Protein AF-A0A8T5TJ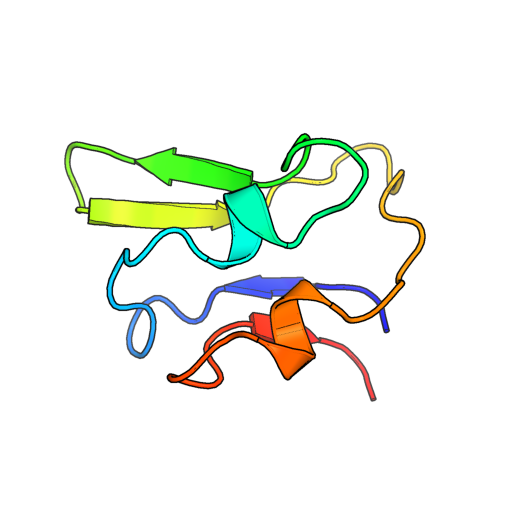F7-F1 (afdb_monomer_lite)

pLDDT: mean 88.51, std 5.45, range [64.38, 94.38]

Radius of gyration: 10.57 Å; chains: 1; bounding box: 26×22×25 Å

Sequence (65 aa):
MPVLGIDYEKCSGCGICLISCPVQGKFFKKDIEQDKIIFEDPENQCFRCGQCVAQCPEDAIVHIK

Structure (mmCIF, N/CA/C/O backbone):
data_AF-A0A8T5TJF7-F1
#
_entry.id   AF-A0A8T5TJF7-F1
#
loop_
_atom_site.group_PDB
_atom_site.id
_atom_site.type_symbol
_atom_site.label_atom_id
_atom_site.label_alt_id
_atom_site.label_comp_id
_atom_site.label_asym_id
_atom_site.label_entity_id
_atom_site.label_seq_id
_atom_site.pdbx_PDB_ins_code
_atom_site.Cartn_x
_atom_site.Cartn_y
_atom_site.Cartn_z
_atom_site.occupancy
_atom_site.B_iso_or_equiv
_atom_site.auth_seq_id
_atom_site.auth_comp_id
_atom_site.auth_asym_id
_atom_site.auth_atom_id
_atom_site.pdbx_PDB_model_num
ATOM 1 N N . MET A 1 1 ? 4.356 -3.735 -12.302 1.00 69.44 1 MET A N 1
ATOM 2 C CA . MET A 1 1 ? 3.157 -3.337 -11.539 1.00 69.44 1 MET A CA 1
ATOM 3 C C . MET A 1 1 ? 3.316 -1.901 -11.037 1.00 69.44 1 MET A C 1
ATOM 5 O O . MET A 1 1 ? 3.874 -1.704 -9.961 1.00 69.44 1 MET A O 1
ATOM 9 N N . PRO A 1 2 ? 2.956 -0.881 -11.836 1.00 81.25 2 PRO A N 1
ATOM 10 C CA . PRO A 1 2 ? 2.890 0.489 -11.338 1.00 81.25 2 PRO A CA 1
ATOM 11 C C . PRO A 1 2 ? 1.683 0.628 -10.403 1.00 81.25 2 PRO A C 1
ATOM 13 O O . PRO A 1 2 ? 0.581 0.205 -10.755 1.00 81.25 2 PRO A O 1
ATOM 16 N N . VAL A 1 3 ? 1.907 1.195 -9.219 1.00 87.38 3 VAL A N 1
ATOM 17 C CA . VAL A 1 3 ? 0.827 1.593 -8.311 1.00 87.38 3 VAL A CA 1
ATOM 18 C C . VAL A 1 3 ? 0.250 2.899 -8.850 1.00 87.38 3 VAL A C 1
ATOM 20 O O . VAL A 1 3 ? 0.998 3.835 -9.115 1.00 87.38 3 VAL A O 1
ATOM 23 N N . LEU A 1 4 ? -1.060 2.933 -9.070 1.00 87.94 4 LEU A N 1
ATOM 24 C CA . LEU A 1 4 ? -1.788 4.115 -9.535 1.00 87.94 4 LEU A CA 1
ATOM 25 C C . LEU A 1 4 ? -2.349 4.936 -8.376 1.00 87.94 4 LEU A C 1
ATOM 27 O O . LEU A 1 4 ? -2.587 6.129 -8.525 1.00 87.94 4 LEU A O 1
ATOM 31 N N . GLY A 1 5 ? -2.575 4.297 -7.232 1.00 90.00 5 GLY A N 1
ATOM 32 C CA . GLY A 1 5 ? -3.164 4.936 -6.069 1.00 90.00 5 GLY A CA 1
ATOM 33 C C . GLY A 1 5 ? -3.662 3.917 -5.058 1.00 90.00 5 GLY A C 1
ATOM 34 O O . GLY A 1 5 ? -3.308 2.735 -5.105 1.00 90.00 5 GLY A O 1
ATOM 35 N N . ILE A 1 6 ? -4.488 4.397 -4.138 1.00 92.31 6 ILE A N 1
ATOM 36 C CA . ILE A 1 6 ? -5.075 3.606 -3.061 1.00 92.31 6 ILE A CA 1
ATOM 37 C C . ILE A 1 6 ? -6.588 3.793 -3.109 1.00 92.31 6 ILE A C 1
ATOM 39 O O . ILE A 1 6 ? -7.082 4.914 -3.205 1.00 92.31 6 ILE A O 1
ATOM 43 N N . ASP A 1 7 ? -7.307 2.680 -3.056 1.00 93.88 7 ASP A N 1
ATOM 44 C CA . ASP A 1 7 ? -8.748 2.649 -2.863 1.00 93.88 7 ASP A CA 1
ATOM 45 C C . ASP A 1 7 ? -9.046 2.971 -1.393 1.00 93.88 7 ASP A C 1
ATOM 47 O O . ASP A 1 7 ? -8.823 2.158 -0.490 1.00 93.88 7 ASP A O 1
ATOM 51 N N . TYR A 1 8 ? -9.513 4.193 -1.144 1.00 91.81 8 TYR A N 1
ATOM 52 C CA . TYR A 1 8 ? -9.803 4.663 0.206 1.00 91.81 8 TYR A CA 1
ATOM 53 C C . TYR A 1 8 ? -11.041 4.010 0.822 1.00 91.81 8 TYR A C 1
ATOM 55 O O . TYR A 1 8 ? -11.160 4.042 2.045 1.00 91.81 8 TYR A O 1
ATOM 63 N N . GLU A 1 9 ? -11.933 3.400 0.042 1.00 91.62 9 GLU A N 1
ATOM 64 C CA . GLU A 1 9 ? -13.089 2.684 0.593 1.00 91.62 9 GLU A CA 1
ATOM 65 C C . GLU A 1 9 ? -12.650 1.367 1.237 1.00 91.62 9 GLU A C 1
ATOM 67 O O . GLU A 1 9 ? -13.141 1.006 2.305 1.00 91.62 9 GLU A O 1
ATOM 72 N N . LYS A 1 10 ? -11.654 0.698 0.645 1.00 92.88 10 LYS A N 1
ATOM 73 C CA . LYS A 1 10 ? -11.061 -0.537 1.185 1.00 92.88 10 LYS A CA 1
ATOM 74 C C . LYS A 1 10 ? -9.932 -0.292 2.180 1.00 92.88 10 LYS A C 1
ATOM 76 O O . LYS A 1 10 ? -9.676 -1.113 3.053 1.00 92.88 10 LYS A O 1
ATOM 81 N N . CYS A 1 11 ? -9.204 0.815 2.051 1.00 93.25 11 CYS A N 1
ATOM 82 C CA . CYS A 1 11 ? -8.033 1.071 2.884 1.00 93.25 11 CYS A CA 1
ATOM 83 C C . CYS A 1 11 ? -8.412 1.261 4.362 1.00 93.25 11 CYS A C 1
ATOM 85 O O . CYS A 1 11 ? -9.050 2.249 4.734 1.00 93.25 11 CYS A O 1
ATOM 87 N N . SER A 1 12 ? -7.927 0.359 5.215 1.00 91.31 12 SER A N 1
ATOM 88 C CA . SER A 1 12 ? -8.106 0.391 6.672 1.00 91.31 12 SER A CA 1
ATOM 89 C C . SER A 1 12 ? -7.057 1.214 7.431 1.00 91.31 12 SER A C 1
ATOM 91 O O . SER A 1 12 ? -7.054 1.204 8.654 1.00 91.31 12 SER A O 1
ATOM 93 N N . GLY A 1 13 ? -6.111 1.868 6.743 1.00 91.38 13 GLY A N 1
ATOM 94 C CA . GLY A 1 13 ? -5.079 2.673 7.415 1.00 91.38 13 GLY A CA 1
ATOM 95 C C . GLY A 1 13 ? -3.989 1.873 8.146 1.00 91.38 13 GLY A C 1
ATOM 96 O O . GLY A 1 13 ? -3.163 2.460 8.854 1.00 91.38 13 GLY A O 1
ATOM 97 N N . CYS A 1 14 ? -3.940 0.545 7.955 1.00 92.44 14 CYS A N 1
ATOM 98 C CA . CYS A 1 14 ? -3.053 -0.376 8.686 1.00 92.44 14 CYS A CA 1
ATOM 99 C C . CYS A 1 14 ? -1.547 -0.083 8.544 1.00 92.44 14 CYS A C 1
ATOM 101 O O . CYS A 1 14 ? -0.757 -0.475 9.397 1.00 92.44 14 CYS A O 1
ATOM 103 N N . GLY A 1 15 ? -1.134 0.589 7.466 1.00 90.62 15 GLY A N 1
ATOM 104 C CA . GLY A 1 15 ? 0.250 1.018 7.253 1.00 90.62 15 GLY A CA 1
ATOM 105 C C . GLY A 1 15 ? 1.230 -0.066 6.785 1.00 90.62 15 GLY A C 1
ATOM 106 O O . GLY A 1 15 ? 2.421 0.209 6.662 1.00 90.62 15 GLY A O 1
ATOM 107 N N . ILE A 1 16 ? 0.764 -1.275 6.448 1.00 92.88 16 ILE A N 1
ATOM 108 C CA . ILE A 1 16 ? 1.627 -2.371 5.960 1.00 92.88 16 ILE A CA 1
ATOM 109 C C . ILE A 1 16 ? 2.393 -1.976 4.687 1.00 92.88 16 ILE A C 1
ATOM 111 O O . ILE A 1 16 ? 3.549 -2.359 4.508 1.00 92.88 16 ILE A O 1
ATOM 115 N N . CYS A 1 17 ? 1.795 -1.171 3.806 1.00 92.19 17 CYS A N 1
ATOM 116 C CA . CYS A 1 17 ? 2.455 -0.660 2.600 1.00 92.19 17 CYS A CA 1
ATOM 117 C C . CYS A 1 17 ? 3.661 0.251 2.897 1.00 92.19 17 CYS A C 1
ATOM 119 O O . CYS A 1 17 ? 4.602 0.260 2.105 1.00 92.19 17 CYS A O 1
ATOM 121 N N . LEU A 1 18 ? 3.689 0.951 4.040 1.00 90.88 18 LEU A N 1
ATOM 122 C CA . LEU A 1 18 ? 4.852 1.744 4.458 1.00 90.88 18 LEU A CA 1
ATOM 123 C C . LEU A 1 18 ? 6.021 0.835 4.854 1.00 90.88 18 LEU A C 1
ATOM 125 O O . LEU A 1 18 ? 7.166 1.114 4.511 1.00 90.88 18 LEU A O 1
ATOM 129 N N . ILE A 1 19 ? 5.720 -0.270 5.541 1.00 91.06 19 ILE A N 1
ATOM 130 C CA . ILE A 1 19 ? 6.718 -1.203 6.084 1.00 91.06 19 ILE A CA 1
ATOM 131 C C . ILE A 1 19 ? 7.241 -2.157 5.002 1.00 91.06 19 ILE A C 1
ATOM 133 O O . ILE A 1 19 ? 8.435 -2.425 4.922 1.00 91.06 19 ILE A O 1
ATOM 137 N N . SER A 1 20 ? 6.352 -2.668 4.150 1.00 91.06 20 SER A N 1
ATOM 138 C CA . SER A 1 20 ? 6.689 -3.625 3.084 1.00 91.06 20 SER A CA 1
ATOM 139 C C . SER A 1 20 ? 7.420 -2.992 1.900 1.00 91.06 20 SER A C 1
ATOM 141 O O . SER A 1 20 ? 7.981 -3.702 1.068 1.00 91.06 20 SER A O 1
ATOM 143 N N . CYS A 1 21 ? 7.423 -1.663 1.794 1.00 90.81 21 CYS A N 1
ATOM 144 C CA . CYS A 1 21 ? 8.136 -0.965 0.741 1.00 90.81 21 CYS A CA 1
ATOM 145 C C . CYS A 1 21 ? 9.646 -0.943 1.058 1.00 90.81 21 CYS A C 1
ATOM 147 O O . CYS A 1 21 ? 10.051 -0.273 2.008 1.00 90.81 21 CYS A O 1
ATOM 149 N N . PRO A 1 22 ? 10.516 -1.598 0.263 1.00 87.94 22 PRO A N 1
ATOM 150 C CA . PRO A 1 22 ? 11.945 -1.710 0.578 1.00 87.94 22 PRO A CA 1
ATOM 151 C C . PRO A 1 22 ? 12.725 -0.392 0.466 1.00 87.94 22 PRO A C 1
ATOM 153 O O . PRO A 1 22 ? 13.856 -0.319 0.932 1.00 87.94 22 PRO A O 1
ATOM 156 N N . VAL A 1 23 ? 12.122 0.671 -0.080 1.00 89.44 23 VAL A N 1
ATOM 157 C CA . VAL A 1 23 ? 12.640 2.049 0.034 1.00 89.44 23 VAL A CA 1
ATOM 158 C C . VAL A 1 23 ? 12.014 2.794 1.219 1.00 89.44 23 VAL A C 1
ATOM 160 O O . VAL A 1 23 ? 11.763 3.993 1.145 1.00 89.44 23 VAL A O 1
ATOM 163 N N . GLN A 1 24 ? 11.718 2.070 2.301 1.00 83.44 24 GLN A N 1
ATOM 164 C CA . GLN A 1 24 ? 11.185 2.604 3.561 1.00 83.44 24 GLN A CA 1
ATOM 165 C C . GLN A 1 24 ? 9.880 3.393 3.391 1.00 83.44 24 GLN A C 1
ATOM 167 O O . GLN A 1 24 ? 9.663 4.411 4.041 1.00 83.44 24 GLN A O 1
ATOM 172 N N . GLY A 1 25 ? 9.025 2.957 2.464 1.00 81.75 25 GLY A N 1
ATOM 173 C CA . GLY A 1 25 ? 7.743 3.620 2.239 1.00 81.75 25 GLY A CA 1
ATOM 174 C C . GLY A 1 25 ? 7.870 5.045 1.706 1.00 81.75 25 GLY A C 1
ATOM 175 O O . GLY A 1 25 ? 6.931 5.805 1.879 1.00 81.75 25 GLY A O 1
ATOM 176 N N . LYS A 1 26 ? 8.976 5.414 1.036 1.00 86.62 26 LYS A N 1
ATOM 177 C CA . LYS A 1 26 ? 9.212 6.770 0.490 1.00 86.62 26 LYS A CA 1
ATOM 178 C C . LYS A 1 26 ? 8.012 7.363 -0.269 1.00 86.62 26 LYS A C 1
ATOM 180 O O . LYS A 1 26 ? 7.811 8.572 -0.244 1.00 86.62 26 LYS A O 1
ATOM 185 N N . PHE A 1 27 ? 7.229 6.511 -0.930 1.00 88.50 27 PHE A N 1
ATOM 186 C CA . PHE A 1 27 ? 6.065 6.888 -1.740 1.00 88.50 27 PHE A CA 1
ATOM 187 C C . PHE A 1 27 ? 4.731 6.847 -0.987 1.00 88.50 27 PHE A C 1
ATOM 189 O O . PHE A 1 27 ? 3.694 7.158 -1.560 1.00 88.50 27 PHE A O 1
ATOM 196 N N . PHE A 1 28 ? 4.719 6.410 0.269 1.00 90.75 28 PHE A N 1
ATOM 197 C CA . PHE A 1 28 ? 3.515 6.252 1.073 1.00 90.75 28 PHE A CA 1
ATOM 198 C C . PHE A 1 28 ? 3.559 7.212 2.262 1.00 90.75 28 PHE A C 1
ATOM 200 O O . PHE A 1 28 ? 4.520 7.235 3.028 1.00 90.75 28 PHE A O 1
ATOM 207 N N . LYS A 1 29 ? 2.492 7.984 2.448 1.00 90.50 29 LYS A N 1
ATOM 208 C CA . LYS A 1 29 ? 2.301 8.880 3.593 1.00 90.50 29 LYS A CA 1
ATOM 209 C C . LYS A 1 29 ? 1.068 8.436 4.363 1.00 90.50 29 LYS A C 1
ATOM 211 O O . LYS A 1 29 ? 0.052 8.113 3.757 1.00 90.50 29 LYS A O 1
ATOM 216 N N . LYS A 1 30 ? 1.148 8.409 5.692 1.00 89.69 30 LYS A N 1
ATOM 217 C CA . LYS A 1 30 ? -0.028 8.186 6.536 1.00 89.69 30 LYS A CA 1
ATOM 218 C C . LYS A 1 30 ? -0.643 9.536 6.892 1.00 89.69 30 LYS A C 1
ATOM 220 O O . LYS A 1 30 ? 0.020 10.365 7.509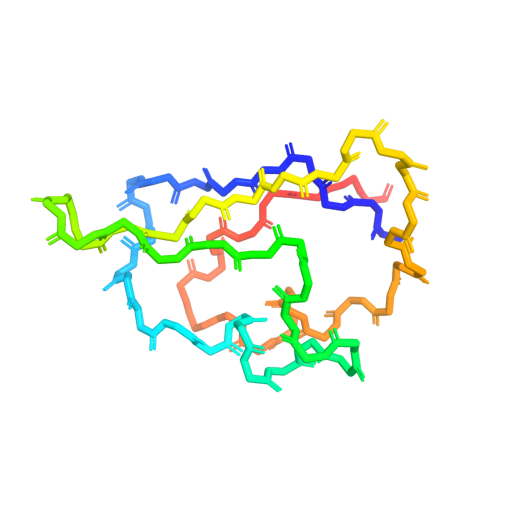 1.00 89.69 30 LYS A O 1
ATOM 225 N N . ASP A 1 31 ? -1.889 9.733 6.491 1.00 88.12 31 ASP A N 1
ATOM 226 C CA . ASP A 1 31 ? -2.717 10.851 6.918 1.00 88.12 31 ASP A CA 1
ATOM 227 C C . ASP A 1 31 ? -3.330 10.509 8.282 1.00 88.12 31 ASP A C 1
ATOM 229 O O . ASP A 1 31 ? -3.988 9.477 8.435 1.00 88.12 31 ASP A O 1
ATOM 233 N N . ILE A 1 32 ? -3.046 11.333 9.293 1.00 82.25 32 ILE A N 1
ATOM 234 C CA . ILE A 1 32 ? -3.480 11.098 10.679 1.00 82.25 32 ILE A CA 1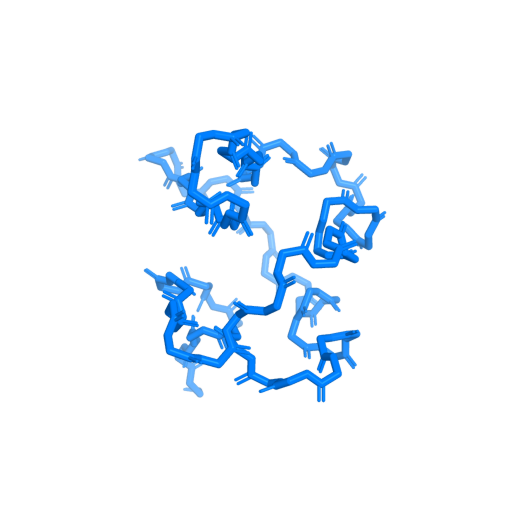
ATOM 235 C C . ILE A 1 32 ? -4.928 11.560 10.882 1.00 82.25 32 ILE A C 1
ATOM 237 O O . ILE A 1 32 ? -5.632 11.004 11.720 1.00 82.25 32 ILE A O 1
ATOM 241 N N . GLU A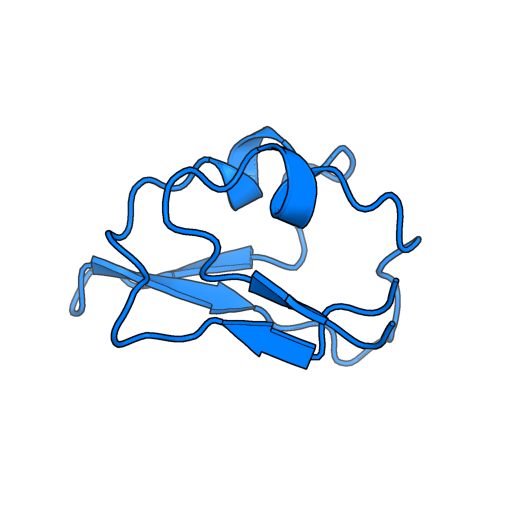 1 33 ? -5.385 12.550 10.118 1.00 81.44 33 GLU A N 1
ATOM 242 C CA . GLU A 1 33 ? -6.723 13.124 10.272 1.00 81.44 33 GLU A CA 1
ATOM 243 C C . GLU A 1 33 ? -7.796 12.189 9.709 1.00 81.44 33 GLU A C 1
ATOM 245 O O . GLU A 1 33 ? -8.882 12.081 10.274 1.00 81.44 33 GLU A O 1
ATOM 250 N N . GLN A 1 34 ? -7.481 11.478 8.625 1.00 78.50 34 GLN A N 1
ATOM 251 C CA . GLN A 1 34 ? -8.410 10.557 7.960 1.00 78.50 34 GLN A CA 1
ATOM 252 C C . GLN A 1 34 ? -8.097 9.075 8.223 1.00 78.50 34 GLN A C 1
ATOM 254 O O . GLN A 1 34 ? -8.836 8.207 7.762 1.00 78.50 34 GLN A O 1
ATOM 259 N N . ASP A 1 35 ? -7.007 8.781 8.942 1.00 83.06 35 ASP A N 1
ATOM 260 C CA . ASP A 1 35 ? -6.445 7.434 9.140 1.00 83.06 35 ASP A CA 1
ATOM 261 C C . ASP A 1 35 ? -6.312 6.653 7.815 1.00 83.06 35 ASP A C 1
ATOM 263 O O . ASP A 1 35 ? -6.573 5.454 7.717 1.00 83.06 35 ASP A O 1
ATOM 267 N N . LYS A 1 36 ? -5.914 7.356 6.749 1.00 86.81 36 LYS A N 1
ATOM 268 C CA . LYS A 1 36 ? -5.728 6.794 5.404 1.00 86.81 36 LYS A CA 1
ATOM 269 C C . LYS A 1 36 ? -4.262 6.804 5.010 1.00 86.81 36 LYS A C 1
ATOM 271 O O . LYS A 1 36 ? -3.464 7.607 5.488 1.00 86.81 36 LYS A O 1
ATOM 276 N N . ILE A 1 37 ? -3.902 5.899 4.104 1.00 91.88 37 ILE A N 1
ATOM 277 C CA . ILE A 1 37 ? -2.591 5.932 3.461 1.00 91.88 37 ILE A CA 1
ATOM 278 C C . ILE A 1 37 ? -2.729 6.597 2.099 1.00 91.88 37 ILE A C 1
ATOM 280 O O . ILE A 1 37 ? -3.556 6.182 1.297 1.00 91.88 37 ILE A O 1
ATOM 284 N N . ILE A 1 38 ? -1.886 7.588 1.841 1.00 90.75 38 ILE A N 1
ATOM 285 C CA . ILE A 1 38 ? -1.762 8.300 0.574 1.00 90.75 38 ILE A CA 1
ATOM 286 C C . ILE A 1 38 ?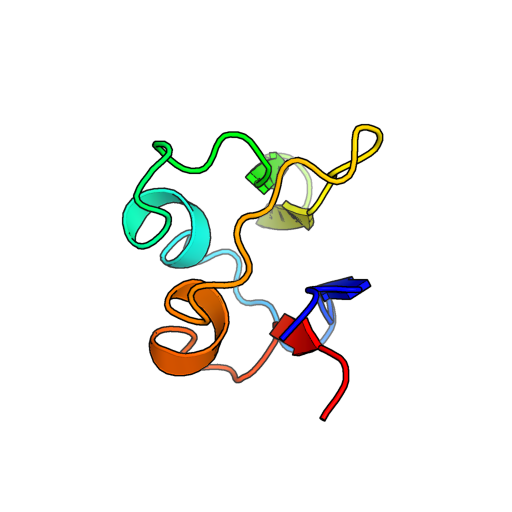 -0.539 7.749 -0.157 1.00 90.75 38 ILE A C 1
ATOM 288 O O . ILE A 1 38 ? 0.530 7.603 0.437 1.00 90.75 38 ILE A O 1
ATOM 292 N N . PHE A 1 39 ? -0.692 7.444 -1.443 1.00 91.00 39 PHE A N 1
ATOM 293 C CA . PHE A 1 39 ? 0.414 7.074 -2.323 1.00 91.00 39 PHE A CA 1
ATOM 294 C C . PHE A 1 39 ? 0.750 8.244 -3.253 1.00 91.00 39 PHE A C 1
ATOM 296 O O . PHE A 1 39 ? -0.129 8.750 -3.94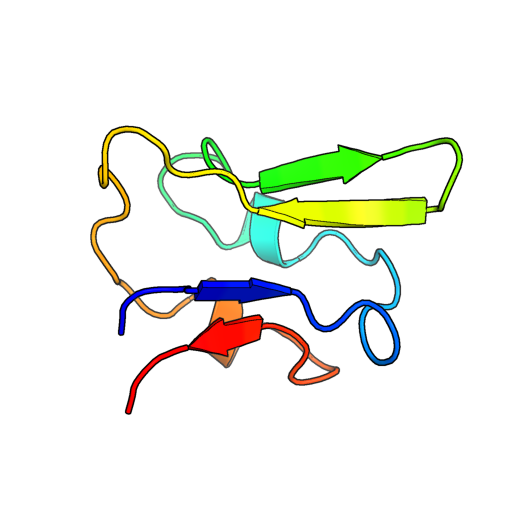7 1.00 91.00 39 PHE A O 1
ATOM 303 N N . GLU A 1 40 ? 2.014 8.657 -3.273 1.00 88.81 40 GLU A N 1
ATOM 304 C CA . GLU A 1 40 ? 2.518 9.774 -4.069 1.00 88.81 40 GLU A CA 1
ATOM 305 C C . GLU A 1 40 ? 3.904 9.424 -4.639 1.00 88.81 40 GLU A C 1
ATOM 307 O O . GLU A 1 40 ? 4.879 9.265 -3.903 1.00 88.81 40 GLU A O 1
ATOM 312 N N . ASP A 1 41 ? 3.986 9.301 -5.967 1.00 87.50 41 ASP A N 1
ATOM 313 C CA . ASP A 1 41 ? 5.227 9.023 -6.708 1.00 87.50 41 ASP A CA 1
ATOM 314 C C . ASP A 1 41 ? 5.379 9.963 -7.926 1.00 87.50 41 ASP A C 1
ATOM 316 O O . ASP A 1 41 ? 5.308 9.523 -9.076 1.00 87.50 41 ASP A O 1
ATOM 320 N N . PRO A 1 42 ? 5.554 11.282 -7.709 1.00 83.19 42 PRO A N 1
ATOM 321 C CA . PRO A 1 42 ? 5.619 12.275 -8.785 1.00 83.19 42 PRO A CA 1
ATOM 322 C C . PRO A 1 42 ? 6.829 12.067 -9.704 1.00 83.19 42 PRO A C 1
ATOM 324 O O . PRO A 1 42 ? 6.774 12.386 -10.890 1.00 83.19 42 PRO A O 1
ATOM 327 N N . GLU A 1 43 ? 7.915 11.509 -9.169 1.00 85.00 43 GLU A N 1
ATOM 328 C CA . GLU A 1 43 ? 9.150 11.240 -9.908 1.00 85.00 43 GLU A CA 1
ATOM 329 C C . GLU A 1 43 ? 9.173 9.847 -10.564 1.00 85.00 43 GLU A C 1
ATOM 331 O O . GLU A 1 43 ? 10.170 9.492 -11.191 1.00 85.00 43 GLU A O 1
ATOM 336 N N . ASN A 1 44 ? 8.099 9.051 -10.447 1.00 82.00 44 ASN A N 1
ATOM 337 C CA . ASN A 1 44 ? 8.028 7.666 -10.938 1.00 82.00 44 ASN A CA 1
ATOM 338 C C . ASN A 1 44 ? 9.216 6.792 -10.485 1.00 82.00 44 ASN A C 1
ATOM 340 O O . ASN A 1 44 ? 9.722 5.952 -11.236 1.00 82.00 44 ASN A O 1
ATOM 344 N N . GLN A 1 45 ? 9.683 6.994 -9.255 1.00 85.12 45 GLN A N 1
ATOM 345 C CA . GLN A 1 45 ? 10.812 6.271 -8.670 1.00 85.12 45 GLN A CA 1
ATOM 346 C C . GLN A 1 45 ? 10.397 4.916 -8.079 1.00 85.12 45 GLN A C 1
ATOM 348 O O . GLN A 1 45 ? 11.256 4.144 -7.637 1.00 85.12 45 GLN A O 1
ATOM 353 N N . CYS A 1 46 ? 9.105 4.579 -8.065 1.00 87.88 46 CYS A N 1
ATOM 354 C CA . CYS A 1 46 ? 8.648 3.250 -7.689 1.00 87.88 46 CYS A CA 1
ATOM 355 C C . CYS A 1 46 ? 9.220 2.194 -8.650 1.00 87.88 46 CYS A C 1
ATOM 357 O O . CYS A 1 46 ? 8.838 2.091 -9.814 1.00 87.88 46 CYS A O 1
ATOM 359 N N . PHE A 1 47 ? 10.091 1.331 -8.123 1.00 85.94 47 PHE A N 1
ATOM 360 C CA . PHE A 1 47 ? 10.731 0.197 -8.814 1.00 85.94 47 PHE A CA 1
ATOM 361 C C . PHE A 1 47 ? 9.783 -1.001 -9.017 1.00 85.94 47 PHE A C 1
ATOM 363 O O . PHE A 1 47 ? 10.207 -2.067 -9.458 1.00 85.94 47 PHE A O 1
ATOM 370 N N . ARG A 1 48 ? 8.483 -0.833 -8.726 1.00 87.38 48 ARG A N 1
ATOM 371 C CA . ARG A 1 48 ? 7.399 -1.756 -9.114 1.00 87.38 48 ARG A CA 1
ATOM 372 C C . ARG A 1 48 ? 7.560 -3.193 -8.599 1.00 87.38 48 ARG A C 1
ATOM 374 O O . ARG A 1 48 ? 7.151 -4.128 -9.283 1.00 87.38 48 ARG A O 1
ATOM 381 N N . CYS A 1 49 ? 8.105 -3.371 -7.394 1.00 90.88 49 CYS A N 1
ATOM 382 C CA . CYS A 1 49 ? 8.312 -4.700 -6.798 1.00 90.88 49 CYS A CA 1
ATOM 383 C C . CYS A 1 49 ? 7.037 -5.464 -6.421 1.00 90.88 49 CYS A C 1
ATOM 385 O O . CYS A 1 49 ? 7.116 -6.661 -6.170 1.00 90.88 49 CYS A O 1
ATOM 387 N N . GLY A 1 50 ? 5.890 -4.786 -6.311 1.00 89.31 50 GLY A N 1
ATOM 388 C CA . GLY A 1 50 ? 4.608 -5.421 -5.989 1.00 89.31 50 GLY A CA 1
ATOM 389 C C . GLY A 1 50 ? 4.430 -5.872 -4.532 1.00 89.31 50 GLY A C 1
ATOM 390 O O . GLY A 1 50 ? 3.386 -6.426 -4.210 1.00 89.31 50 GLY A O 1
ATOM 391 N N . GLN A 1 51 ? 5.386 -5.604 -3.633 1.00 91.69 51 GLN A N 1
ATOM 392 C CA . GLN A 1 51 ? 5.292 -5.995 -2.216 1.00 91.69 51 GLN A CA 1
ATOM 393 C C . GLN A 1 51 ? 4.065 -5.389 -1.524 1.00 91.69 51 GLN A C 1
ATOM 395 O O . GLN A 1 51 ? 3.336 -6.090 -0.832 1.00 91.69 51 GLN A O 1
ATOM 400 N N . CYS A 1 52 ? 3.795 -4.103 -1.765 1.00 92.75 52 CYS A N 1
ATOM 401 C CA . CYS A 1 52 ? 2.641 -3.413 -1.192 1.00 92.75 52 CYS A CA 1
ATOM 402 C C . CYS A 1 52 ? 1.302 -4.019 -1.638 1.00 92.75 52 CYS A C 1
ATOM 404 O O . CYS A 1 52 ? 0.384 -4.078 -0.831 1.00 92.75 52 CYS A O 1
ATOM 406 N N . VAL A 1 53 ? 1.203 -4.498 -2.884 1.00 92.31 53 VAL A N 1
ATOM 407 C CA . VAL A 1 53 ? 0.012 -5.188 -3.404 1.00 92.31 53 VAL A CA 1
ATOM 408 C C . VAL A 1 53 ? -0.127 -6.559 -2.743 1.00 92.31 53 VAL A C 1
ATOM 410 O O . VAL A 1 53 ? -1.175 -6.873 -2.199 1.00 92.31 53 VAL A O 1
ATOM 413 N N . ALA A 1 54 ? 0.951 -7.348 -2.720 1.00 92.38 54 ALA A N 1
ATOM 414 C CA . ALA A 1 54 ? 0.932 -8.706 -2.177 1.00 92.38 54 ALA A CA 1
ATOM 415 C C . ALA A 1 54 ? 0.670 -8.767 -0.661 1.00 92.38 54 ALA A C 1
ATOM 417 O O . ALA A 1 54 ? 0.137 -9.756 -0.171 1.00 92.38 54 ALA A O 1
ATOM 418 N N . GLN A 1 55 ? 1.076 -7.736 0.083 1.00 93.62 55 GLN A N 1
ATOM 419 C CA . GLN A 1 55 ? 0.945 -7.675 1.542 1.00 93.62 55 GLN A CA 1
ATOM 420 C C . GLN A 1 55 ? -0.298 -6.908 2.008 1.00 93.62 55 GLN A C 1
ATOM 422 O O . GLN A 1 55 ? -0.556 -6.861 3.209 1.00 93.62 55 GLN A O 1
ATOM 427 N N . CYS A 1 56 ? -1.054 -6.269 1.109 1.00 93.44 56 CYS A N 1
ATOM 428 C CA . CYS A 1 56 ? -2.254 -5.538 1.503 1.00 93.44 56 CYS A CA 1
ATOM 429 C C . CYS A 1 56 ? -3.392 -6.528 1.810 1.00 93.44 56 CYS A C 1
ATOM 431 O O . CYS A 1 56 ? -3.860 -7.193 0.888 1.00 93.44 56 CYS A O 1
ATOM 433 N N . PRO A 1 57 ? -3.876 -6.618 3.064 1.00 92.50 57 PRO A N 1
ATOM 434 C CA . PRO A 1 57 ? -4.933 -7.567 3.420 1.00 92.50 57 PRO A CA 1
ATOM 435 C C . PRO A 1 57 ? -6.288 -7.200 2.802 1.00 92.50 57 PRO A C 1
ATOM 437 O O . PRO A 1 57 ? -7.079 -8.081 2.489 1.00 92.50 57 PRO A O 1
ATOM 440 N N . GLU A 1 58 ? -6.526 -5.904 2.587 1.00 94.31 58 GLU A N 1
ATOM 441 C CA . GLU A 1 58 ? -7.775 -5.367 2.029 1.00 94.31 58 GLU A CA 1
ATOM 442 C C . GLU A 1 58 ? -7.754 -5.263 0.495 1.00 94.31 58 GLU A C 1
ATOM 444 O O . GLU A 1 58 ? -8.714 -4.782 -0.105 1.00 94.31 58 GLU A O 1
ATOM 449 N N . ASP A 1 59 ? -6.637 -5.638 -0.143 1.00 92.94 59 ASP A N 1
ATOM 450 C CA . ASP A 1 59 ? -6.402 -5.455 -1.582 1.00 92.94 59 ASP A CA 1
ATOM 451 C C . ASP A 1 59 ? -6.771 -4.033 -2.068 1.00 92.94 59 ASP A C 1
ATOM 453 O O . ASP A 1 59 ? -7.442 -3.813 -3.079 1.00 92.94 59 ASP A O 1
ATOM 457 N N . ALA A 1 60 ? -6.365 -3.034 -1.276 1.00 94.38 60 ALA A N 1
ATOM 458 C CA . ALA A 1 60 ? -6.691 -1.624 -1.485 1.00 94.38 60 ALA A CA 1
ATOM 459 C C . ALA A 1 60 ? -5.712 -0.907 -2.435 1.00 94.38 60 ALA A C 1
ATOM 461 O O . ALA A 1 60 ? -5.877 0.278 -2.717 1.00 94.38 60 ALA A O 1
ATOM 462 N N . ILE A 1 61 ? -4.655 -1.577 -2.908 1.00 92.88 61 ILE A N 1
ATOM 463 C CA . ILE A 1 61 ? -3.625 -0.957 -3.753 1.00 92.88 61 ILE A CA 1
ATOM 464 C C . ILE A 1 61 ? -4.019 -1.068 -5.229 1.00 92.88 61 ILE A C 1
ATOM 466 O O . ILE A 1 61 ? -3.947 -2.139 -5.837 1.00 92.88 61 ILE A O 1
ATOM 470 N N . VAL A 1 62 ? -4.367 0.063 -5.843 1.00 92.38 62 VAL A N 1
ATOM 471 C CA . VAL A 1 62 ? -4.736 0.123 -7.263 1.00 92.38 62 VAL A CA 1
ATOM 472 C C . VAL A 1 62 ? -3.472 0.053 -8.117 1.00 92.38 62 VAL A C 1
ATOM 474 O O . VAL A 1 62 ? -2.549 0.850 -7.944 1.00 92.38 62 VAL A O 1
ATOM 477 N N . HIS A 1 63 ? -3.412 -0.891 -9.056 1.00 89.50 63 HIS A N 1
ATOM 478 C CA . HIS A 1 63 ? -2.248 -1.116 -9.914 1.00 89.50 63 HIS A CA 1
ATOM 479 C C . HIS A 1 63 ? -2.654 -1.583 -11.321 1.00 89.50 63 HIS A C 1
ATOM 481 O O . HIS A 1 63 ? -3.724 -2.161 -11.508 1.00 89.50 63 HIS A O 1
ATOM 487 N N . ILE A 1 64 ? -1.796 -1.338 -12.320 1.00 81.88 64 ILE A N 1
ATOM 488 C CA . ILE A 1 64 ? -1.998 -1.858 -13.686 1.00 81.88 64 ILE A CA 1
ATOM 489 C C . ILE A 1 64 ? -1.531 -3.320 -13.742 1.00 81.88 64 ILE A C 1
ATOM 491 O O . ILE A 1 64 ? -0.424 -3.623 -13.273 1.00 81.88 64 ILE A O 1
ATOM 495 N N . LYS A 1 65 ? -2.379 -4.189 -14.312 1.00 64.38 65 LYS A N 1
ATOM 496 C CA . LYS A 1 65 ? -2.061 -5.588 -14.645 1.00 64.38 65 LYS A CA 1
ATOM 497 C C . LYS A 1 65 ? -1.068 -5.684 -15.798 1.00 64.38 65 LYS A C 1
ATOM 499 O O . LYS A 1 65 ? -1.255 -4.951 -16.792 1.00 64.38 65 LYS A O 1
#

Foldseek 3Di:
DDFPWFQQVLFPLPCVCQVQQPVNNPQWDQDPVSSGITGHDPPSPPPPPCSSCVPDPSSGTHDDD

Secondary structure (DSSP, 8-state):
--EEEE-TTT-----HHHHH-TTTTTTEEEETTTTEEEE--TT-------HHHHT-TT--EEE--